Protein AF-A0A6L2Q0D9-F1 (afdb_monomer_lite)

pLDDT: mean 96.58, std 2.95, range [82.31, 98.69]

Structure (mmCIF, N/CA/C/O backbone):
data_AF-A0A6L2Q0D9-F1
#
_entry.id   AF-A0A6L2Q0D9-F1
#
loop_
_atom_site.group_PDB
_atom_site.id
_atom_site.type_symbol
_atom_site.label_atom_id
_atom_site.label_alt_id
_atom_site.label_comp_id
_atom_site.label_asym_id
_atom_site.label_entity_id
_atom_site.label_seq_id
_atom_site.pdbx_PDB_ins_code
_atom_site.Cartn_x
_atom_site.Cartn_y
_atom_site.Cartn_z
_atom_site.occupancy
_atom_site.B_iso_or_equiv
_atom_site.auth_seq_id
_atom_site.auth_comp_id
_atom_site.auth_asym_id
_atom_site.auth_atom_id
_atom_site.pdbx_PDB_model_num
ATOM 1 N N . MET A 1 1 ? 3.205 -4.294 -7.995 1.00 97.19 1 MET A N 1
ATOM 2 C CA . MET A 1 1 ? 3.049 -2.824 -7.926 1.00 97.19 1 MET A CA 1
ATOM 3 C C . MET A 1 1 ? 3.996 -2.224 -8.939 1.00 97.19 1 MET A C 1
ATOM 5 O O . MET A 1 1 ? 5.167 -2.577 -8.915 1.00 97.19 1 MET A O 1
ATOM 9 N N . ASP A 1 2 ? 3.496 -1.383 -9.842 1.00 97.12 2 ASP A N 1
ATOM 10 C CA . ASP A 1 2 ? 4.316 -0.805 -10.913 1.00 97.12 2 ASP A CA 1
ATOM 11 C C . ASP A 1 2 ? 5.098 0.429 -10.422 1.00 97.12 2 ASP A C 1
ATOM 13 O O . ASP A 1 2 ? 4.884 0.935 -9.316 1.00 97.12 2 ASP A O 1
ATOM 17 N N . ARG A 1 3 ? 5.962 0.974 -11.287 1.00 97.38 3 ARG A N 1
ATOM 18 C CA . ARG A 1 3 ? 6.724 2.212 -11.024 1.00 97.38 3 ARG A CA 1
ATOM 19 C C . ARG A 1 3 ? 5.866 3.451 -10.762 1.00 97.38 3 ARG A C 1
ATOM 21 O O . ARG A 1 3 ? 6.358 4.436 -10.226 1.00 97.38 3 ARG A O 1
ATOM 28 N N . ASN A 1 4 ? 4.591 3.413 -11.136 1.00 97.88 4 ASN A N 1
ATOM 29 C CA . ASN A 1 4 ? 3.629 4.487 -10.913 1.00 97.88 4 ASN A CA 1
ATOM 30 C C . ASN A 1 4 ? 2.801 4.264 -9.632 1.00 97.88 4 ASN A C 1
ATOM 32 O O . ASN A 1 4 ? 1.881 5.040 -9.348 1.00 97.88 4 ASN A O 1
ATOM 36 N N . GLY A 1 5 ? 3.087 3.203 -8.874 1.00 97.81 5 GLY A N 1
ATOM 37 C CA . GLY A 1 5 ? 2.387 2.819 -7.657 1.00 97.81 5 GLY A CA 1
ATOM 38 C C . GLY A 1 5 ? 1.018 2.175 -7.895 1.00 97.81 5 GLY A C 1
ATOM 39 O O . GLY A 1 5 ? 0.208 2.155 -6.969 1.00 97.81 5 GLY A O 1
ATOM 40 N N . HIS A 1 6 ? 0.699 1.694 -9.096 1.00 98.19 6 HIS A N 1
ATOM 41 C CA . HIS A 1 6 ? -0.527 0.935 -9.340 1.00 98.19 6 HIS A CA 1
ATOM 42 C C . HIS A 1 6 ? -0.370 -0.520 -8.902 1.00 98.19 6 HIS A C 1
ATOM 44 O O . HIS A 1 6 ? 0.677 -1.143 -9.090 1.00 98.19 6 HIS A O 1
ATOM 50 N N . LEU A 1 7 ? -1.441 -1.074 -8.336 1.00 97.62 7 LEU A N 1
ATOM 51 C CA . LEU A 1 7 ? -1.576 -2.514 -8.151 1.00 97.62 7 LEU A CA 1
ATOM 52 C C . LEU A 1 7 ? -2.139 -3.114 -9.440 1.00 97.62 7 LEU A C 1
ATOM 54 O O . LEU A 1 7 ? -3.090 -2.573 -10.002 1.00 97.62 7 LEU A O 1
ATOM 58 N N . TYR A 1 8 ? -1.541 -4.210 -9.886 1.00 96.12 8 TYR A N 1
ATOM 59 C CA . TYR A 1 8 ? -1.921 -4.962 -11.076 1.00 96.12 8 TYR A CA 1
ATOM 60 C C . TYR A 1 8 ? -1.546 -6.436 -10.861 1.00 96.12 8 TYR A C 1
ATOM 62 O O . TYR A 1 8 ? -0.762 -6.737 -9.955 1.00 96.12 8 TYR A O 1
ATOM 70 N N . GLY A 1 9 ? -2.135 -7.334 -11.651 1.00 96.12 9 GLY A N 1
ATOM 71 C CA . GLY A 1 9 ? -1.730 -8.738 -11.702 1.00 96.12 9 GLY A CA 1
ATOM 72 C C . GLY A 1 9 ? -0.536 -8.891 -12.635 1.00 96.12 9 GLY A C 1
ATOM 73 O O . GLY A 1 9 ? -0.618 -8.487 -13.791 1.00 96.12 9 GLY A O 1
ATOM 74 N N . GLU A 1 10 ? 0.560 -9.429 -12.118 1.00 95.62 10 GLU A N 1
ATOM 75 C CA . GLU A 1 10 ? 1.800 -9.638 -12.862 1.00 95.62 10 GLU A CA 1
ATOM 76 C C . GLU A 1 10 ? 1.885 -11.090 -13.350 1.00 95.62 10 GLU A C 1
ATOM 78 O O . GLU A 1 10 ? 1.467 -12.004 -12.639 1.00 95.62 10 GLU A O 1
ATOM 83 N N . VAL A 1 11 ? 2.397 -11.280 -14.567 1.00 95.06 11 VAL A N 1
ATOM 84 C CA . VAL A 1 11 ? 2.595 -12.590 -15.200 1.00 95.06 11 VAL A CA 1
ATOM 85 C C . VAL A 1 11 ? 3.959 -13.167 -14.826 1.00 95.06 11 VAL A C 1
ATOM 87 O O . VAL A 1 11 ? 4.067 -14.374 -14.613 1.00 95.06 11 VAL A O 1
ATOM 90 N N . ASP A 1 12 ? 4.993 -12.327 -14.712 1.00 93.12 12 ASP A N 1
ATOM 91 C CA . ASP A 1 12 ? 6.310 -12.770 -14.255 1.00 93.12 12 ASP A CA 1
ATOM 92 C C . ASP A 1 12 ? 6.343 -12.925 -12.729 1.00 93.12 12 ASP A C 1
ATOM 94 O O . ASP A 1 12 ? 6.394 -11.957 -11.969 1.00 93.12 12 ASP A O 1
ATOM 98 N N . VAL A 1 13 ? 6.369 -14.176 -12.271 1.00 85.75 13 VAL A N 1
ATOM 99 C CA . VAL A 1 13 ? 6.444 -14.522 -10.844 1.00 85.75 13 VAL A CA 1
ATOM 100 C C . VAL A 1 13 ? 7.717 -14.014 -10.158 1.00 85.75 13 VAL A C 1
ATOM 102 O O . VAL A 1 13 ? 7.746 -13.927 -8.931 1.00 85.75 13 VAL A O 1
ATOM 105 N N . ASN A 1 14 ? 8.759 -13.675 -10.923 1.00 90.19 14 ASN A N 1
ATOM 106 C CA . ASN A 1 14 ? 10.025 -13.166 -10.402 1.00 90.19 14 ASN A CA 1
ATOM 107 C C . ASN A 1 14 ? 10.098 -11.633 -10.386 1.00 90.19 14 ASN A C 1
ATOM 109 O O . ASN A 1 14 ? 11.064 -11.086 -9.847 1.00 90.19 14 ASN A O 1
ATOM 113 N N . GLU A 1 15 ? 9.106 -10.924 -10.937 1.00 93.75 15 GLU A N 1
ATOM 114 C CA . GLU A 1 15 ? 9.104 -9.462 -10.930 1.00 93.75 15 GLU A CA 1
ATOM 115 C C . GLU A 1 15 ? 9.085 -8.956 -9.488 1.00 93.75 15 GLU A C 1
ATOM 117 O O . GLU A 1 15 ? 8.167 -9.212 -8.706 1.00 93.75 15 GLU A O 1
ATOM 122 N N . GLU A 1 16 ? 10.097 -8.173 -9.131 1.00 91.81 16 GLU A N 1
ATOM 123 C CA . GLU A 1 16 ? 10.306 -7.704 -7.765 1.00 91.81 16 GLU A CA 1
ATOM 124 C C . GLU A 1 16 ? 9.123 -6.875 -7.233 1.00 91.81 16 GLU A C 1
ATOM 126 O O . GLU A 1 16 ? 8.818 -6.892 -6.037 1.00 91.81 16 GLU A O 1
ATOM 131 N N . GLY A 1 17 ? 8.406 -6.180 -8.122 1.00 91.94 17 GLY A N 1
ATOM 132 C CA . GLY A 1 17 ? 7.181 -5.452 -7.809 1.00 91.94 17 GLY A CA 1
ATOM 133 C C . GLY A 1 17 ? 6.048 -6.323 -7.247 1.00 91.94 17 GLY A C 1
ATOM 134 O O . GLY A 1 17 ? 5.071 -5.762 -6.739 1.00 91.94 17 GLY A O 1
ATOM 135 N N . THR A 1 18 ? 6.150 -7.652 -7.315 1.00 93.62 18 THR A N 1
ATOM 136 C CA . THR A 1 18 ? 5.196 -8.613 -6.732 1.00 93.62 18 THR A CA 1
ATOM 137 C C . THR A 1 18 ? 5.520 -8.996 -5.287 1.00 93.62 18 THR A C 1
ATOM 139 O O . THR A 1 18 ? 4.674 -9.575 -4.606 1.00 93.62 18 THR A O 1
ATOM 142 N N . VAL A 1 19 ? 6.704 -8.633 -4.781 1.00 95.94 19 VAL A N 1
ATOM 143 C CA . VAL A 1 19 ? 7.136 -8.988 -3.427 1.00 95.94 19 VAL A CA 1
ATOM 144 C C . VAL A 1 19 ? 6.753 -7.900 -2.427 1.00 95.94 19 VAL A C 1
ATOM 146 O O . VAL A 1 19 ? 7.093 -6.720 -2.582 1.00 95.94 19 VAL A O 1
ATOM 149 N N . PHE A 1 20 ? 6.087 -8.317 -1.349 1.00 97.06 20 PHE A N 1
ATOM 150 C CA . PHE A 1 20 ? 5.660 -7.438 -0.266 1.00 97.06 20 PHE A CA 1
ATOM 151 C C . PHE A 1 20 ? 6.169 -7.928 1.086 1.00 97.06 20 PHE A C 1
ATOM 153 O O . PHE A 1 20 ? 6.090 -9.112 1.408 1.00 97.06 20 PHE A O 1
ATOM 160 N N . VAL A 1 21 ? 6.656 -6.994 1.897 1.00 97.81 21 VAL A N 1
ATOM 161 C CA . VAL A 1 21 ? 7.048 -7.237 3.283 1.00 97.81 21 VAL A CA 1
ATOM 162 C C . VAL A 1 21 ? 5.808 -7.093 4.157 1.00 97.81 21 VAL A C 1
ATOM 164 O O . VAL A 1 21 ? 5.206 -6.018 4.215 1.00 97.81 21 VAL A O 1
ATOM 167 N N . ALA A 1 22 ? 5.413 -8.185 4.810 1.00 97.62 22 ALA A N 1
ATOM 16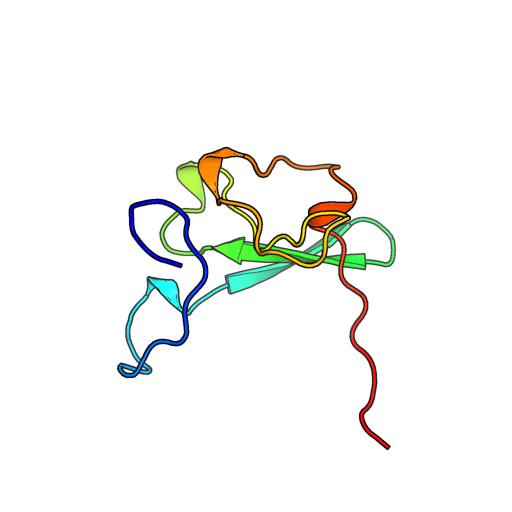8 C CA . ALA A 1 22 ? 4.316 -8.181 5.766 1.00 97.62 22 ALA A CA 1
ATOM 169 C C . ALA A 1 22 ? 4.790 -7.634 7.121 1.00 97.62 22 ALA A C 1
ATOM 171 O O . ALA A 1 22 ? 5.869 -7.978 7.603 1.00 97.62 22 ALA A O 1
ATOM 172 N N . SER A 1 23 ? 3.992 -6.778 7.752 1.00 97.19 23 SER A N 1
ATOM 173 C CA . SER A 1 23 ? 4.265 -6.255 9.098 1.00 97.19 23 SER A CA 1
ATOM 174 C C . SER A 1 23 ? 2.972 -5.987 9.858 1.00 97.19 23 SER A C 1
ATOM 176 O O . SER A 1 23 ? 1.952 -5.656 9.249 1.00 97.19 23 SER A O 1
ATOM 178 N N . LEU A 1 24 ? 3.014 -6.100 11.185 1.00 96.94 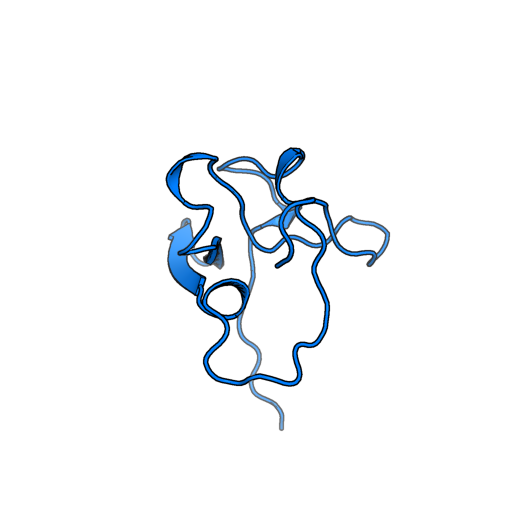24 LEU A N 1
ATOM 179 C CA . LEU A 1 24 ? 1.860 -5.844 12.045 1.00 96.94 24 LEU A CA 1
ATOM 180 C C . LEU A 1 24 ? 1.703 -4.349 12.352 1.00 96.94 24 LEU A C 1
ATOM 182 O O . LEU A 1 24 ? 2.643 -3.675 12.769 1.00 96.94 24 LEU A O 1
ATOM 186 N N . PHE A 1 25 ? 0.479 -3.850 12.195 1.00 95.06 25 PHE A N 1
ATOM 187 C CA . PHE A 1 25 ? 0.006 -2.565 12.702 1.00 95.06 25 PHE A CA 1
ATOM 188 C C . PHE A 1 25 ? -1.133 -2.835 13.691 1.00 95.06 25 PHE A C 1
ATOM 190 O O . PHE A 1 25 ? -2.299 -2.977 13.306 1.00 95.06 25 PHE A O 1
ATOM 197 N N . GLY A 1 26 ? -0.792 -2.972 14.974 1.00 94.50 26 GLY A N 1
ATOM 198 C CA . GLY A 1 26 ? -1.720 -3.506 15.973 1.00 94.50 26 GLY A CA 1
ATOM 199 C C . GLY A 1 26 ? -2.149 -4.927 15.594 1.00 94.50 26 GLY A C 1
ATOM 200 O O . GLY A 1 26 ? -1.308 -5.807 15.459 1.00 94.50 26 GLY A O 1
ATOM 201 N N . TYR A 1 27 ? -3.449 -5.130 15.369 1.00 95.56 27 TYR A N 1
ATOM 202 C CA . TYR A 1 27 ? -4.032 -6.424 14.977 1.00 95.56 27 TYR A CA 1
ATOM 203 C C . TYR A 1 27 ? -4.167 -6.627 13.459 1.00 95.56 27 TYR A C 1
ATOM 205 O O . TYR A 1 27 ? -4.761 -7.609 13.017 1.00 95.56 27 TYR A O 1
ATOM 213 N N . TYR A 1 28 ? -3.676 -5.685 12.652 1.00 98.31 28 TYR A N 1
ATOM 214 C CA . TYR A 1 28 ? -3.809 -5.721 11.197 1.00 98.31 28 TYR A CA 1
ATOM 215 C C . TYR A 1 28 ? -2.467 -5.997 10.534 1.00 98.31 28 TYR A C 1
ATOM 217 O O . TYR A 1 28 ? -1.434 -5.492 10.970 1.00 98.31 28 TYR A O 1
ATOM 225 N N . ASN A 1 29 ? -2.497 -6.717 9.419 1.00 98.25 29 ASN A N 1
ATOM 226 C CA . ASN A 1 29 ? -1.356 -6.825 8.526 1.00 98.25 29 ASN A CA 1
ATOM 227 C C . ASN A 1 29 ? -1.272 -5.590 7.629 1.00 98.25 29 ASN A C 1
ATOM 229 O O . ASN A 1 29 ? -2.277 -5.065 7.146 1.00 98.25 29 ASN A O 1
ATOM 233 N N . THR A 1 30 ? -0.047 -5.165 7.367 1.00 98.56 30 THR A N 1
ATOM 234 C CA . THR A 1 30 ? 0.315 -4.199 6.333 1.00 98.56 30 THR A CA 1
ATOM 235 C C . THR A 1 30 ? 1.268 -4.878 5.359 1.00 98.56 30 THR A C 1
ATOM 237 O O . THR A 1 30 ? 1.994 -5.793 5.743 1.00 98.56 30 THR A O 1
ATOM 240 N N . TYR A 1 31 ? 1.255 -4.444 4.100 1.00 98.50 31 TYR A N 1
ATOM 241 C CA . TYR A 1 31 ? 2.084 -5.022 3.043 1.00 98.50 31 TYR A CA 1
ATOM 242 C C . TYR A 1 31 ? 2.838 -3.902 2.331 1.00 98.50 31 TYR A C 1
ATOM 244 O O . TYR A 1 31 ? 2.261 -3.186 1.510 1.00 98.50 31 TYR A O 1
ATOM 252 N N . LEU A 1 32 ? 4.108 -3.713 2.681 1.00 98.38 32 LEU A N 1
ATOM 253 C CA . LEU A 1 32 ? 4.990 -2.721 2.065 1.00 98.38 32 LEU A CA 1
ATOM 254 C C . LEU A 1 32 ? 5.628 -3.324 0.810 1.00 98.38 32 LEU A C 1
ATOM 256 O O . LEU A 1 32 ? 6.145 -4.436 0.862 1.00 98.38 32 LEU A O 1
ATOM 260 N N . SER A 1 33 ? 5.613 -2.618 -0.320 1.00 98.00 33 SER A N 1
ATOM 261 C CA . SER A 1 33 ? 6.336 -3.069 -1.515 1.00 98.00 33 SER A CA 1
ATOM 262 C C . SER A 1 33 ? 7.832 -3.148 -1.217 1.00 98.00 33 SER A C 1
ATOM 264 O O . SER A 1 33 ? 8.407 -2.155 -0.776 1.00 98.00 33 SER A O 1
ATOM 266 N N . ARG A 1 34 ? 8.475 -4.292 -1.490 1.00 96.88 34 ARG A N 1
ATOM 267 C CA . ARG A 1 34 ? 9.924 -4.446 -1.278 1.00 96.88 34 ARG A CA 1
ATOM 268 C C . ARG A 1 34 ? 10.718 -3.486 -2.170 1.00 96.88 34 ARG A C 1
ATOM 270 O O . ARG A 1 34 ? 11.523 -2.709 -1.665 1.00 96.88 34 ARG A O 1
ATOM 277 N N . LYS A 1 35 ? 10.396 -3.463 -3.467 1.00 97.44 35 LYS A N 1
ATOM 278 C CA . LYS A 1 35 ? 11.022 -2.600 -4.486 1.00 97.44 35 LYS A CA 1
ATOM 279 C C . LYS A 1 35 ? 10.908 -1.103 -4.167 1.00 97.44 35 LYS A C 1
ATOM 281 O O . LYS A 1 35 ? 11.852 -0.339 -4.348 1.00 97.44 35 LYS A O 1
ATOM 286 N N . TYR A 1 36 ? 9.753 -0.675 -3.652 1.00 98.12 36 TYR A N 1
ATOM 287 C CA . TYR A 1 36 ? 9.453 0.735 -3.363 1.00 98.12 36 TYR A CA 1
ATOM 288 C C . TYR A 1 36 ? 9.411 1.054 -1.862 1.00 98.12 36 TYR A C 1
ATOM 290 O O . TYR A 1 36 ? 8.781 2.030 -1.448 1.00 98.12 36 TYR A O 1
ATOM 298 N N . ALA A 1 37 ? 10.092 0.254 -1.035 1.00 97.38 37 ALA A N 1
ATOM 299 C CA . ALA A 1 37 ? 10.102 0.421 0.419 1.00 97.38 37 ALA A CA 1
ATOM 300 C C . ALA A 1 37 ? 10.636 1.799 0.839 1.00 97.38 37 ALA A C 1
ATOM 302 O O . ALA A 1 37 ? 10.058 2.446 1.709 1.00 97.38 37 ALA A O 1
ATOM 303 N N . HIS A 1 38 ? 11.670 2.290 0.147 1.00 97.12 38 HIS A N 1
ATOM 304 C CA . HIS A 1 38 ? 12.260 3.617 0.356 1.00 97.12 38 HIS A CA 1
ATOM 305 C C . HIS A 1 38 ? 11.274 4.778 0.118 1.00 97.12 38 HIS A C 1
ATOM 307 O O . HIS A 1 38 ? 11.473 5.869 0.642 1.00 97.12 38 HIS A O 1
ATOM 313 N N . LEU A 1 39 ? 10.188 4.550 -0.632 1.00 97.75 39 LEU A N 1
ATOM 314 C CA . LEU A 1 39 ? 9.115 5.527 -0.851 1.00 97.75 39 LEU A CA 1
ATOM 315 C C . LEU A 1 39 ? 7.935 5.346 0.117 1.00 97.75 39 LEU A C 1
ATOM 317 O O . LEU A 1 39 ? 6.969 6.108 0.056 1.00 97.75 39 LEU A O 1
ATOM 321 N N . GLY A 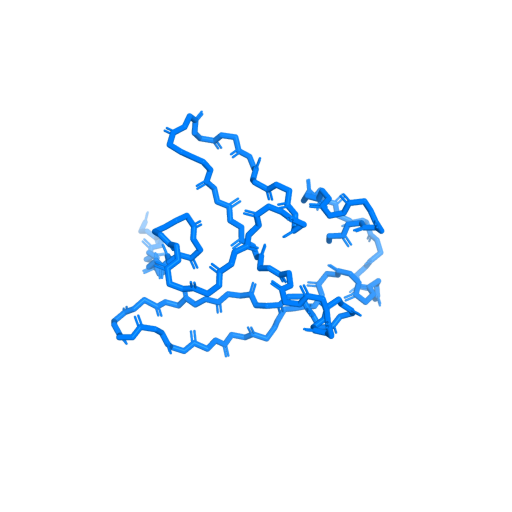1 40 ? 7.975 4.327 0.982 1.00 97.94 40 GLY A N 1
ATOM 322 C CA . GLY A 1 40 ? 6.901 4.011 1.921 1.00 97.94 40 GLY A CA 1
ATOM 323 C C . GLY A 1 40 ? 5.606 3.573 1.235 1.00 97.94 40 GLY A C 1
ATOM 324 O O . GLY A 1 40 ? 4.523 3.964 1.672 1.00 97.94 40 GLY A O 1
ATOM 325 N N . TRP A 1 41 ? 5.693 2.825 0.130 1.00 98.56 41 TRP A N 1
ATOM 326 C CA . TRP A 1 41 ? 4.521 2.426 -0.655 1.00 98.56 41 TRP A CA 1
ATOM 327 C C . TRP A 1 41 ? 3.919 1.105 -0.188 1.00 98.56 41 TRP A C 1
ATOM 329 O O . TRP A 1 41 ? 4.521 0.040 -0.321 1.00 98.56 41 TRP A O 1
ATOM 339 N N . TYR A 1 42 ? 2.680 1.174 0.288 1.00 98.69 42 TYR A N 1
ATOM 340 C CA . TYR A 1 42 ? 1.920 0.028 0.770 1.00 98.69 42 TYR A CA 1
ATOM 341 C C . TYR A 1 42 ? 0.890 -0.442 -0.258 1.00 98.69 42 TYR A C 1
ATOM 343 O O . TYR A 1 42 ? 0.390 0.333 -1.078 1.00 98.69 42 TYR A O 1
ATOM 351 N N . VAL A 1 43 ? 0.495 -1.708 -0.158 1.00 98.62 43 VAL A N 1
ATOM 352 C CA . VAL A 1 43 ? -0.795 -2.161 -0.684 1.00 98.62 43 VAL A CA 1
ATOM 353 C C . VAL A 1 43 ? -1.887 -1.396 0.057 1.00 98.62 43 VAL A C 1
ATOM 355 O O . VAL A 1 43 ? -1.845 -1.255 1.279 1.00 98.62 43 VAL A O 1
ATOM 358 N N . GLY A 1 44 ? -2.873 -0.884 -0.673 1.00 98.50 44 GLY A N 1
ATOM 359 C CA . GLY A 1 44 ? -3.998 -0.220 -0.040 1.00 98.50 44 GLY A CA 1
ATOM 360 C C . GLY A 1 44 ? -5.250 -0.194 -0.897 1.00 98.50 44 GLY A C 1
ATOM 361 O O . GLY A 1 44 ? -5.184 -0.143 -2.126 1.00 98.50 44 GLY A O 1
ATOM 362 N N . ILE A 1 45 ? -6.402 -0.183 -0.232 1.00 98.62 45 ILE A N 1
ATOM 363 C CA . ILE A 1 45 ? -7.725 -0.136 -0.859 1.00 98.62 45 ILE A CA 1
ATOM 364 C C . ILE A 1 45 ? -8.463 1.104 -0.350 1.00 98.62 45 ILE A C 1
ATOM 366 O O . ILE A 1 45 ? -8.490 1.404 0.844 1.00 98.62 45 ILE A O 1
ATOM 370 N N . LYS A 1 46 ? -9.025 1.894 -1.268 1.00 98.50 46 LYS A N 1
ATOM 371 C CA . LYS A 1 46 ? -9.835 3.071 -0.915 1.00 98.50 46 LYS A CA 1
ATOM 372 C C . LYS A 1 46 ? -11.199 2.623 -0.386 1.00 98.50 46 LYS A C 1
ATOM 374 O O . LYS A 1 46 ? -11.668 1.545 -0.721 1.00 98.50 46 LYS A O 1
ATOM 379 N N . LYS A 1 47 ? -11.909 3.510 0.322 1.00 98.31 47 LYS A N 1
ATOM 380 C CA . LYS A 1 47 ? -13.309 3.265 0.731 1.00 98.31 47 LYS A CA 1
ATOM 381 C C . LYS A 1 47 ? -14.234 2.910 -0.444 1.00 98.31 47 LYS A C 1
ATOM 383 O O . LYS A 1 47 ? -15.206 2.202 -0.253 1.00 98.31 47 LYS A O 1
ATOM 388 N N . SER A 1 48 ? -13.909 3.365 -1.656 1.00 98.19 48 SER A N 1
ATOM 389 C CA . SER A 1 48 ? -14.636 3.016 -2.882 1.00 98.19 48 SER A CA 1
ATOM 390 C C . SER A 1 48 ? -14.315 1.624 -3.449 1.00 98.19 48 SER A C 1
ATOM 392 O O . SER A 1 48 ? -14.682 1.343 -4.584 1.00 98.19 48 SER A O 1
ATOM 394 N N . GLY A 1 49 ? -13.541 0.792 -2.747 1.00 97.81 49 GLY A N 1
ATOM 395 C CA . GLY A 1 49 ? -13.105 -0.534 -3.205 1.00 97.81 49 GLY A CA 1
ATOM 396 C C . GLY A 1 49 ? -11.978 -0.519 -4.244 1.00 97.81 49 GLY A C 1
ATOM 397 O O . GLY A 1 49 ? -11.300 -1.520 -4.440 1.00 97.81 49 GLY A O 1
ATOM 398 N N . LYS A 1 50 ? -11.708 0.624 -4.889 1.00 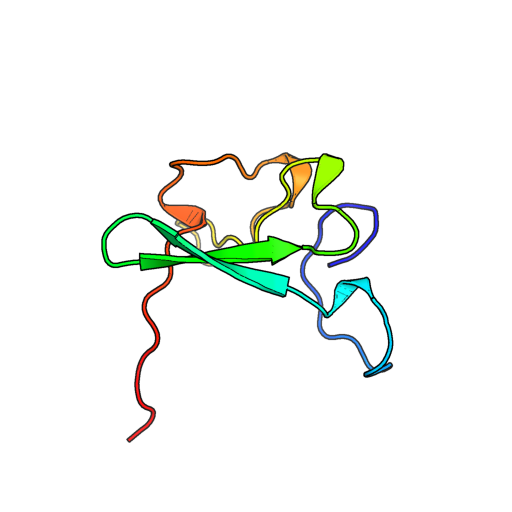98.25 50 LYS A N 1
ATOM 399 C CA . LYS A 1 50 ? -10.627 0.736 -5.881 1.00 98.25 50 LYS A CA 1
ATOM 400 C C . LYS A 1 50 ? -9.237 0.712 -5.217 1.00 98.25 50 LYS A C 1
ATOM 402 O O . LYS A 1 50 ? -9.072 1.335 -4.158 1.00 98.25 50 LYS A O 1
ATOM 407 N N . PRO A 1 51 ? -8.212 0.140 -5.880 1.00 98.25 51 PRO A N 1
ATOM 408 C CA . PRO A 1 51 ? -6.827 0.212 -5.425 1.00 98.25 51 PRO A CA 1
ATOM 409 C C . PRO A 1 51 ? -6.370 1.647 -5.152 1.00 98.25 51 PRO A C 1
ATOM 411 O O . PRO A 1 51 ? -6.728 2.602 -5.859 1.00 98.25 51 PRO A O 1
ATOM 414 N N . LYS A 1 52 ? -5.575 1.814 -4.100 1.00 98.56 52 LYS A N 1
ATOM 415 C CA . LYS A 1 52 ? -4.933 3.074 -3.744 1.00 98.56 52 LYS A CA 1
ATOM 416 C C . LYS A 1 52 ? -3.522 3.084 -4.324 1.00 98.56 52 LYS A C 1
ATOM 418 O O . LYS A 1 52 ? -2.768 2.139 -4.142 1.00 98.56 52 LYS A O 1
ATOM 423 N N . ARG A 1 53 ? -3.175 4.169 -5.018 1.00 98.50 53 ARG A N 1
ATOM 424 C CA . ARG A 1 53 ? -1.841 4.351 -5.603 1.00 98.50 53 ARG A CA 1
ATOM 425 C C . ARG A 1 53 ? -0.784 4.414 -4.493 1.00 98.50 53 ARG A C 1
ATOM 427 O O . ARG A 1 53 ? -1.022 5.113 -3.505 1.00 98.50 53 ARG A O 1
ATOM 434 N N . GLY A 1 54 ? 0.366 3.765 -4.679 1.00 98.44 54 GLY A N 1
ATOM 435 C CA . GLY A 1 54 ? 1.461 3.680 -3.703 1.00 98.44 54 GLY A CA 1
ATOM 436 C C . GLY A 1 54 ? 1.865 5.044 -3.141 1.00 98.44 54 GLY A C 1
ATOM 437 O O . GLY A 1 54 ? 1.808 5.251 -1.932 1.00 98.44 54 GLY A O 1
ATOM 438 N N . SER A 1 55 ? 2.082 6.035 -4.012 1.00 98.38 55 SER A N 1
ATOM 439 C CA . SER A 1 55 ? 2.415 7.422 -3.632 1.00 98.38 55 SER A CA 1
ATOM 440 C C . SER A 1 55 ? 1.351 8.159 -2.809 1.00 98.38 55 SER A C 1
ATOM 442 O O . SER A 1 55 ? 1.594 9.251 -2.296 1.00 98.38 55 SER A O 1
ATOM 444 N N . LYS A 1 56 ? 0.143 7.599 -2.691 1.00 98.62 56 LYS A N 1
ATOM 445 C CA . LYS A 1 56 ? -0.944 8.133 -1.861 1.00 98.62 56 LYS A CA 1
ATOM 446 C C . LYS A 1 56 ? -1.151 7.336 -0.577 1.00 98.62 56 LYS A C 1
ATOM 448 O O . LYS A 1 56 ? -1.989 7.748 0.234 1.00 98.62 56 LYS A O 1
ATOM 453 N N . THR A 1 57 ? -0.450 6.218 -0.405 1.00 98.62 57 THR A N 1
ATOM 454 C CA . THR A 1 57 ? -0.414 5.454 0.845 1.00 98.62 57 THR A CA 1
ATOM 455 C C . THR A 1 57 ? 0.535 6.107 1.844 1.00 98.62 57 THR A C 1
ATOM 457 O O . THR A 1 57 ? 1.475 6.790 1.449 1.00 98.62 57 THR A O 1
ATOM 460 N N . LYS A 1 58 ? 0.240 5.960 3.136 1.00 97.50 58 LYS A N 1
ATOM 461 C CA . LYS A 1 58 ? 1.088 6.394 4.252 1.00 97.50 58 LYS A CA 1
ATOM 462 C C . LYS A 1 58 ? 0.844 5.474 5.446 1.00 97.50 58 LYS A C 1
ATOM 464 O O . LYS A 1 58 ? -0.271 4.966 5.601 1.00 97.50 58 LYS A O 1
ATOM 469 N N . TRP A 1 59 ? 1.854 5.318 6.300 1.00 96.56 59 TRP A N 1
ATOM 470 C CA . TRP A 1 59 ? 1.718 4.613 7.577 1.00 96.56 59 TRP A CA 1
ATOM 471 C C . TRP A 1 59 ? 0.550 5.176 8.404 1.00 96.56 59 TRP A C 1
ATOM 473 O O . TRP A 1 59 ? 0.274 6.376 8.373 1.00 96.56 59 TRP A O 1
ATOM 483 N N . GLY A 1 60 ? -0.175 4.296 9.098 1.00 95.88 60 GLY A N 1
ATOM 484 C CA . GLY A 1 60 ? -1.338 4.650 9.920 1.00 95.88 60 GLY A CA 1
ATOM 485 C C . GLY A 1 60 ? -2.666 4.820 9.168 1.00 95.88 60 GLY A C 1
ATOM 486 O O . GLY A 1 60 ? -3.723 4.831 9.799 1.00 95.88 60 GLY A O 1
ATOM 487 N N . GLN A 1 61 ? -2.676 4.893 7.831 1.00 98.25 61 GLN A N 1
ATOM 488 C CA . GLN A 1 61 ? -3.933 4.969 7.079 1.00 98.25 61 GLN A CA 1
ATOM 489 C C . GLN A 1 61 ? -4.760 3.681 7.228 1.00 98.25 61 GLN A C 1
ATOM 491 O O . GLN A 1 61 ? -4.251 2.577 7.071 1.00 98.25 61 GLN A O 1
ATOM 496 N N . LYS A 1 62 ? -6.082 3.802 7.407 1.00 98.25 62 LYS A N 1
ATOM 497 C CA . LYS A 1 62 ? -6.982 2.629 7.412 1.00 98.25 62 LYS A CA 1
ATOM 498 C C . LYS A 1 62 ? -6.954 1.831 6.107 1.00 98.25 62 LYS A C 1
ATOM 500 O O . LYS A 1 62 ? -7.151 0.627 6.126 1.00 98.25 62 LYS A O 1
ATOM 505 N N . ALA A 1 63 ? -6.654 2.492 4.991 1.00 98.62 63 ALA A N 1
ATOM 506 C CA . ALA A 1 63 ? -6.580 1.867 3.673 1.00 98.62 63 ALA A CA 1
ATOM 507 C C . ALA A 1 63 ? -5.496 0.781 3.544 1.00 98.62 63 ALA A C 1
ATOM 509 O O . ALA A 1 63 ? -5.579 -0.001 2.604 1.00 98.62 63 ALA A O 1
ATOM 510 N N . ILE A 1 64 ? -4.486 0.763 4.426 1.00 98.62 64 ILE A N 1
ATOM 511 C CA . ILE A 1 64 ? -3.351 -0.177 4.369 1.00 98.62 64 ILE A CA 1
ATOM 512 C C . ILE A 1 64 ? -3.458 -1.317 5.398 1.00 98.62 64 ILE A C 1
ATOM 514 O O . ILE A 1 64 ? -2.538 -2.119 5.507 1.00 98.62 64 ILE A O 1
ATOM 518 N N . GLN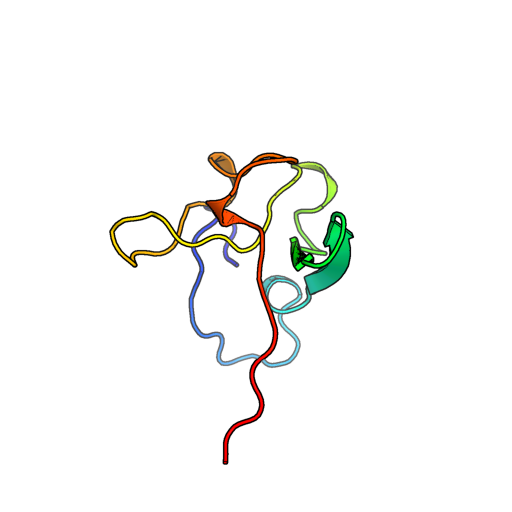 A 1 65 ? -4.540 -1.356 6.183 1.00 98.56 65 GLN A N 1
ATOM 519 C CA . GLN A 1 65 ? -4.755 -2.313 7.271 1.00 98.56 65 GLN A CA 1
ATOM 520 C C . GLN A 1 65 ? -5.624 -3.471 6.771 1.00 98.56 65 GLN A C 1
ATOM 522 O O . GLN A 1 65 ? -6.802 -3.281 6.473 1.00 98.56 65 GLN A O 1
ATOM 527 N N . PHE A 1 66 ? -5.048 -4.667 6.691 1.00 98.50 66 PHE A N 1
ATOM 528 C CA . PHE A 1 66 ? -5.700 -5.873 6.186 1.00 98.50 66 PHE A CA 1
ATOM 529 C C . PHE A 1 66 ? -5.842 -6.920 7.285 1.00 98.50 66 PHE A C 1
ATOM 531 O O . PHE A 1 66 ? -4.963 -7.077 8.129 1.00 98.50 66 PHE A O 1
ATOM 538 N N . LEU A 1 67 ? -6.938 -7.673 7.241 1.00 97.44 67 LEU A N 1
ATOM 539 C CA . LEU A 1 67 ? -7.139 -8.851 8.076 1.00 97.44 67 LEU A CA 1
ATOM 540 C C . LEU A 1 67 ? -7.241 -10.077 7.157 1.00 97.44 67 LEU A C 1
ATOM 542 O O . LEU A 1 67 ? -8.147 -10.106 6.319 1.00 97.44 67 LEU A O 1
ATOM 546 N N . PRO A 1 68 ? -6.348 -11.074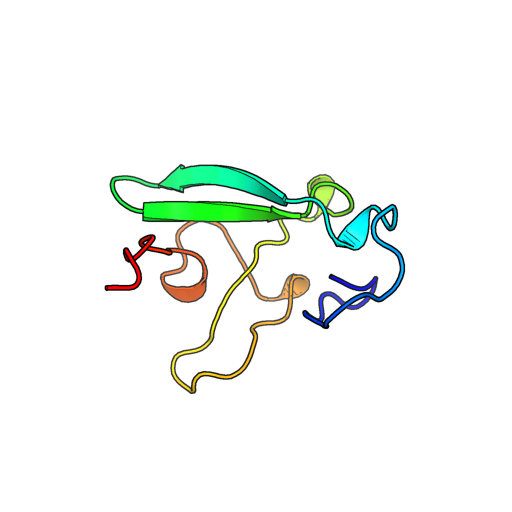 7.271 1.00 95.19 68 PRO A N 1
ATOM 547 C CA . PRO A 1 68 ? -6.471 -12.300 6.496 1.00 95.19 68 PRO A CA 1
ATOM 548 C C . PRO A 1 68 ? -7.743 -13.044 6.910 1.00 95.19 68 PRO A C 1
ATOM 550 O O . PRO A 1 68 ? -8.040 -13.204 8.095 1.00 95.19 68 PRO A O 1
ATOM 553 N N . ARG A 1 69 ? -8.514 -13.492 5.921 1.00 94.19 69 ARG A N 1
ATOM 554 C CA . ARG A 1 69 ? -9.732 -14.281 6.122 1.00 94.19 69 ARG A CA 1
ATOM 555 C C . ARG A 1 69 ? -9.476 -15.687 5.604 1.00 94.19 69 ARG A C 1
ATOM 557 O O . ARG A 1 69 ? -8.920 -15.844 4.521 1.00 94.19 69 ARG A O 1
ATOM 564 N N . ARG A 1 70 ? -9.875 -16.699 6.374 1.00 93.56 70 ARG A N 1
ATOM 565 C CA . ARG A 1 70 ? -9.912 -18.077 5.875 1.00 93.56 70 ARG A CA 1
ATOM 566 C C . ARG A 1 70 ? -11.020 -18.171 4.832 1.00 93.56 70 ARG A C 1
ATOM 568 O O . ARG A 1 70 ? -12.123 -17.690 5.086 1.00 93.56 70 ARG A O 1
ATOM 575 N N . LEU A 1 71 ? -10.702 -18.751 3.681 1.00 90.06 71 LEU A N 1
ATOM 576 C CA . LEU A 1 71 ? -11.709 -19.179 2.721 1.00 90.06 71 LEU A CA 1
ATOM 577 C C . LEU A 1 71 ? -12.223 -20.531 3.222 1.00 90.06 71 LEU A C 1
ATOM 579 O O . LEU A 1 71 ? -11.424 -21.443 3.432 1.00 90.06 71 LEU A O 1
ATOM 583 N N . THR A 1 72 ? -13.513 -20.590 3.530 1.00 82.31 72 THR A N 1
ATOM 584 C CA . THR A 1 72 ? -14.248 -21.810 3.890 1.00 82.31 72 THR A CA 1
ATOM 585 C C . THR A 1 72 ? -14.996 -22.330 2.685 1.00 82.31 72 THR A C 1
ATOM 587 O O . THR A 1 72 ? -15.526 -21.461 1.954 1.00 82.31 72 THR A O 1
#

Sequence (72 aa):
MDRNGHLYGEVDVNEEGTVFVASLFGYYNTYLSRKYAHLGWYVGIKKSGKPKRGSKTKWGQKAIQFLPRRLT

Foldseek 3Di:
DDPFQDDDDDPDPPPQQPQWDWDDDDQFIFTARPVCVVLVFTFFADPVRHTDGRNRDDPPDPRRGHDDDDDD

Organism: Coptotermes formosanus (NCBI:txid36987)

Secondary structure (DSSP, 8-state):
--TTS-----S-TT-GGG-EEEEEETTEEEEEESTTGGGTPBP-B-TTSSBPPGGG--TT-GGG-B------

InterPro domains:
  IPR002209 Fibroblast growth factor family [PF00167] (1-67)
  IPR002209 Fibroblast growth factor family [PTHR11486] (1-70)
  IPR008996 Cytokine IL1/FGF [SSF50353] (1-70)

Radius of gyration: 12.03 Å; chains: 1; bounding box: 27×30×31 Å